Protein AF-A0A2E9A7H7-F1 (afdb_monomer)

Nearest PDB structures (foldseek):
  7d98-assembly1_B  TM=9.828E-01  e=5.813E-03  Cupriavidus necator
  4pzj-assembly1_A-2  TM=9.596E-01  e=5.037E-02  Eggerthella lenta DSM 2243
  3hhg-assembly1_D  TM=9.277E-01  e=9.690E-02  Neisseria meningitidis serogroup B
  5y9s-assembly1_D  TM=9.193E-01  e=1.104E-01  Vibrio vulnificus CMCP6
  4ldz-assembly1_B  TM=8.489E-01  e=5.311E-01  Bacillus subtilis subsp. subtilis str. 168

Solvent-accessible surface area (backbone atoms only — not comparable to full-atom values): 2446 Å² total; per-residue (Å²): 112,53,74,68,38,52,54,51,52,50,40,24,68,76,53,74,30,59,58,58,24,14,64,75,69,76,48,55,42,69,62,52,53,54,41,47,54,56,34,58,77,66,111

Structure (mmCIF, N/CA/C/O backbone):
data_AF-A0A2E9A7H7-F1
#
_entry.id   AF-A0A2E9A7H7-F1
#
loop_
_atom_site.group_PDB
_atom_site.id
_atom_site.type_symbol
_atom_site.label_atom_id
_atom_site.label_alt_id
_atom_site.label_comp_id
_atom_site.label_asym_id
_atom_site.label_entity_id
_atom_site.label_seq_id
_atom_site.pdbx_PDB_ins_code
_atom_site.Cartn_x
_atom_site.Cartn_y
_atom_site.Cartn_z
_atom_site.occupancy
_atom_site.B_iso_or_equiv
_atom_site.auth_seq_id
_atom_site.auth_comp_id
_atom_site.auth_asym_id
_atom_site.auth_atom_id
_atom_site.pdbx_PDB_model_num
ATOM 1 N N . MET A 1 1 ? -10.591 4.765 9.054 1.00 92.81 1 MET A N 1
ATOM 2 C CA . MET A 1 1 ? -11.046 4.356 7.710 1.00 92.81 1 MET A CA 1
ATOM 3 C C . MET A 1 1 ? -11.318 5.560 6.805 1.00 92.81 1 MET A C 1
A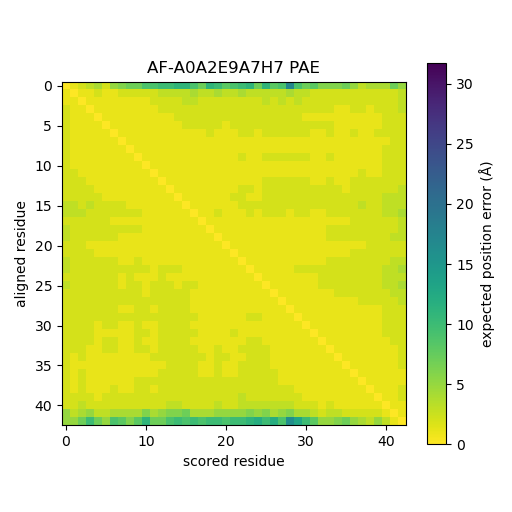TOM 5 O O . MET A 1 1 ? -12.006 6.487 7.215 1.00 92.81 1 MET A O 1
ATOM 9 N N . THR A 1 2 ? -10.790 5.551 5.575 1.00 96.56 2 THR A N 1
ATOM 10 C CA . THR A 1 2 ? -10.999 6.574 4.530 1.00 96.56 2 THR A CA 1
ATOM 11 C C . THR A 1 2 ? -11.148 5.918 3.152 1.00 96.56 2 THR A C 1
ATOM 13 O O . THR A 1 2 ? -10.651 4.814 2.930 1.00 96.56 2 THR A O 1
ATOM 16 N N . PHE A 1 3 ? -11.756 6.608 2.181 1.00 96.38 3 PHE A N 1
ATOM 17 C CA . PHE A 1 3 ? -11.887 6.082 0.811 1.00 96.38 3 PHE A CA 1
ATOM 18 C C . PHE A 1 3 ? -10.530 5.823 0.133 1.00 96.38 3 PHE A C 1
ATOM 20 O O . PHE A 1 3 ? -10.377 4.880 -0.642 1.00 96.38 3 PHE A O 1
ATOM 27 N N . LYS A 1 4 ? -9.515 6.633 0.458 1.00 96.06 4 LYS A N 1
ATOM 28 C CA . LYS A 1 4 ? -8.142 6.445 -0.030 1.00 96.06 4 LYS A CA 1
ATOM 29 C C . LYS A 1 4 ? -7.549 5.121 0.459 1.00 96.06 4 LYS A C 1
ATOM 31 O O . LYS A 1 4 ? -6.953 4.401 -0.335 1.00 96.06 4 LYS A O 1
ATOM 36 N N . GLN A 1 5 ? -7.762 4.781 1.730 1.00 97.56 5 GLN A N 1
ATOM 37 C CA . GLN A 1 5 ? -7.309 3.513 2.306 1.00 97.56 5 GLN A CA 1
ATOM 38 C C . GLN A 1 5 ? -7.984 2.305 1.646 1.00 97.56 5 GLN A C 1
ATOM 40 O O . GLN A 1 5 ? -7.302 1.335 1.335 1.00 97.56 5 GLN A O 1
ATOM 45 N N . ILE A 1 6 ? -9.289 2.388 1.357 1.00 97.56 6 ILE A N 1
ATOM 46 C CA . ILE A 1 6 ? -10.010 1.326 0.634 1.00 97.56 6 ILE A CA 1
ATOM 47 C C . ILE A 1 6 ? -9.440 1.144 -0.777 1.00 97.56 6 ILE A C 1
ATOM 49 O O . ILE A 1 6 ? -9.168 0.017 -1.182 1.00 97.56 6 ILE A O 1
ATOM 53 N N . ARG A 1 7 ? -9.186 2.237 -1.513 1.00 97.44 7 ARG A N 1
ATOM 54 C CA . ARG A 1 7 ? -8.556 2.153 -2.843 1.00 97.44 7 ARG A CA 1
ATOM 55 C C . ARG A 1 7 ? -7.162 1.533 -2.796 1.00 97.44 7 ARG A C 1
ATOM 57 O O . ARG A 1 7 ? -6.810 0.762 -3.681 1.00 97.44 7 ARG A O 1
ATOM 64 N N . TYR A 1 8 ? -6.373 1.851 -1.773 1.00 98.12 8 TYR A N 1
ATOM 65 C CA . TYR A 1 8 ? -5.050 1.254 -1.594 1.00 98.12 8 TYR A CA 1
ATOM 66 C C . TYR A 1 8 ? -5.140 -0.235 -1.270 1.00 98.12 8 TYR A C 1
ATOM 68 O O . TYR A 1 8 ? -4.405 -1.023 -1.858 1.00 98.12 8 TYR A O 1
ATOM 76 N N . PHE A 1 9 ? -6.074 -0.627 -0.403 1.00 98.12 9 PHE A N 1
ATOM 77 C CA . PHE A 1 9 ? -6.332 -2.027 -0.083 1.00 98.12 9 PHE A CA 1
ATOM 78 C C . PHE A 1 9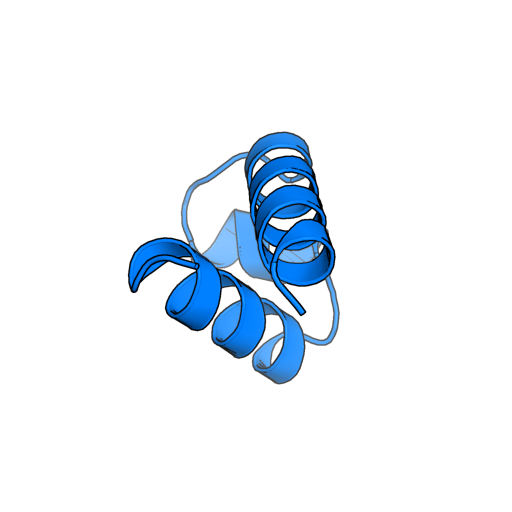 ? -6.749 -2.823 -1.327 1.00 98.12 9 PHE A C 1
ATOM 80 O O . PHE A 1 9 ? -6.148 -3.853 -1.626 1.00 98.12 9 PHE A O 1
ATOM 87 N N . GLN A 1 10 ? -7.700 -2.301 -2.108 1.00 98.44 10 GLN A N 1
ATOM 88 C CA . GLN A 1 10 ? -8.120 -2.901 -3.376 1.00 98.44 10 GLN A CA 1
ATOM 89 C C . GLN A 1 10 ? -6.941 -3.054 -4.350 1.00 98.44 10 GLN A C 1
ATOM 91 O O . GLN A 1 10 ? -6.729 -4.135 -4.894 1.00 98.44 10 GLN A O 1
ATOM 96 N N . ALA A 1 11 ? -6.130 -2.007 -4.531 1.00 98.38 11 ALA A N 1
ATOM 97 C CA . ALA A 1 11 ? -4.978 -2.055 -5.431 1.00 98.38 11 ALA A CA 1
ATOM 98 C C . ALA A 1 11 ? -3.932 -3.102 -5.007 1.00 98.38 11 ALA A C 1
ATOM 100 O O . ALA A 1 11 ? -3.316 -3.740 -5.861 1.00 98.38 11 ALA A O 1
ATOM 101 N N . ILE A 1 12 ? -3.730 -3.302 -3.698 1.00 98.50 12 ILE A N 1
ATOM 102 C CA . ILE A 1 12 ? -2.851 -4.358 -3.176 1.00 98.50 12 ILE A CA 1
ATOM 103 C C . ILE A 1 12 ? -3.431 -5.735 -3.476 1.00 98.50 12 ILE A C 1
ATOM 105 O O . ILE A 1 12 ? -2.687 -6.597 -3.942 1.00 98.50 12 ILE A O 1
ATOM 109 N N . ALA A 1 13 ? -4.732 -5.931 -3.249 1.00 98.50 13 ALA A N 1
ATOM 110 C CA . ALA A 1 13 ? -5.410 -7.192 -3.534 1.00 98.50 13 ALA A CA 1
ATOM 111 C C . ALA A 1 13 ? -5.321 -7.563 -5.026 1.00 98.50 13 ALA A C 1
ATOM 113 O O . ALA A 1 13 ? -4.996 -8.698 -5.359 1.00 98.50 13 ALA A O 1
ATOM 114 N N . GLU A 1 14 ? -5.511 -6.595 -5.926 1.00 98.56 14 GLU A N 1
ATOM 115 C CA . GLU A 1 14 ? -5.393 -6.794 -7.377 1.00 98.56 14 GLU A CA 1
ATOM 116 C C . GLU A 1 14 ? -3.946 -7.035 -7.839 1.00 98.56 14 GLU A C 1
ATOM 118 O O . GLU A 1 14 ? -3.703 -7.785 -8.785 1.00 98.56 14 GLU A O 1
ATOM 123 N N . ALA A 1 15 ? -2.964 -6.384 -7.209 1.00 98.06 15 ALA A N 1
ATOM 124 C CA . ALA A 1 15 ? -1.556 -6.513 -7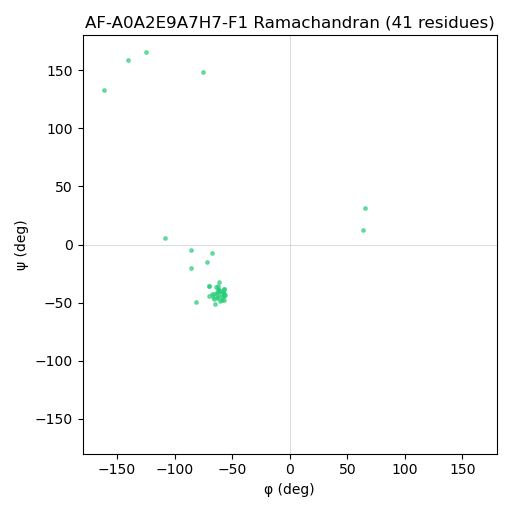.585 1.00 98.06 15 ALA A CA 1
ATOM 125 C C . ALA A 1 15 ? -0.844 -7.713 -6.928 1.00 98.06 15 ALA A C 1
ATOM 127 O O . ALA A 1 15 ? 0.235 -8.110 -7.388 1.00 98.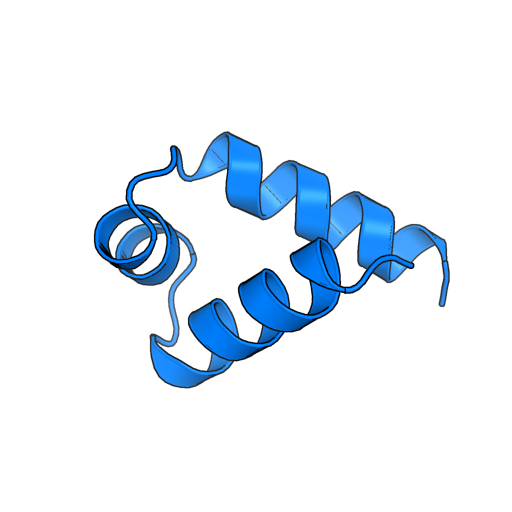06 15 ALA A O 1
ATOM 128 N N . GLY A 1 16 ? -1.390 -8.235 -5.824 1.00 98.38 16 GLY A N 1
ATOM 129 C CA . GLY A 1 16 ? -0.783 -9.267 -4.976 1.00 98.38 16 GLY A CA 1
ATOM 130 C C . GLY A 1 16 ? 0.519 -8.834 -4.289 1.00 98.38 16 GLY A C 1
ATOM 131 O O . GLY A 1 16 ? 1.280 -9.674 -3.817 1.00 98.38 16 GLY A O 1
ATOM 132 N N . SER A 1 17 ? 0.847 -7.537 -4.293 1.00 98.25 17 SER A N 1
ATOM 133 C CA . SER A 1 17 ? 2.110 -7.011 -3.765 1.00 98.25 17 SER A CA 1
ATOM 134 C C . SER A 1 17 ? 2.020 -5.514 -3.482 1.00 98.25 17 SER A C 1
ATOM 136 O O . SER A 1 17 ? 1.639 -4.735 -4.356 1.00 98.25 17 SER A O 1
ATOM 138 N N . PHE A 1 18 ? 2.480 -5.097 -2.298 1.00 98.25 18 PHE A N 1
ATOM 139 C CA . PHE A 1 18 ? 2.592 -3.683 -1.926 1.00 98.25 18 PHE A CA 1
ATOM 140 C C . PHE A 1 18 ? 3.462 -2.885 -2.898 1.00 98.25 18 PHE A C 1
ATOM 142 O O . PHE A 1 18 ? 3.104 -1.768 -3.255 1.00 98.25 18 PHE A O 1
ATOM 149 N N . ARG A 1 19 ? 4.588 -3.454 -3.347 1.00 98.44 19 ARG A N 1
ATOM 150 C CA . ARG A 1 19 ? 5.500 -2.775 -4.276 1.00 98.44 19 ARG A CA 1
ATOM 151 C C . ARG A 1 19 ? 4.826 -2.528 -5.623 1.00 98.44 19 ARG A C 1
ATOM 153 O O . ARG A 1 19 ? 4.766 -1.390 -6.065 1.00 98.44 19 ARG A O 1
ATOM 160 N N . ARG A 1 20 ? 4.231 -3.568 -6.222 1.00 98.50 20 ARG A N 1
ATOM 161 C CA . ARG A 1 20 ? 3.517 -3.438 -7.507 1.00 98.50 20 ARG A CA 1
ATOM 162 C C . ARG A 1 20 ? 2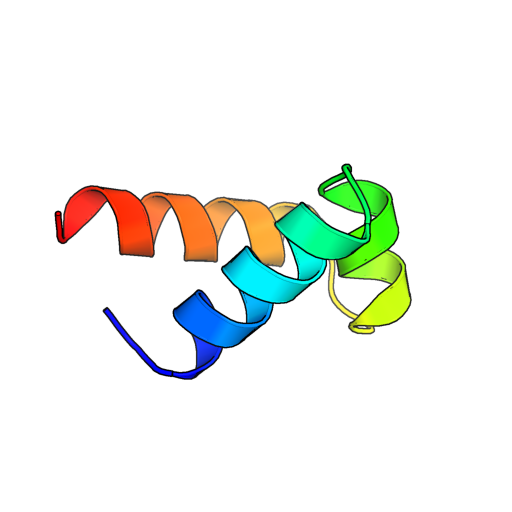.324 -2.486 -7.415 1.00 98.50 20 ARG A C 1
ATOM 164 O O . ARG A 1 20 ? 2.070 -1.744 -8.357 1.00 98.50 20 ARG A O 1
ATOM 171 N N . ALA A 1 21 ? 1.589 -2.509 -6.304 1.00 98.62 21 ALA A N 1
ATOM 172 C CA . ALA A 1 21 ? 0.480 -1.587 -6.079 1.00 98.62 21 ALA A CA 1
ATOM 173 C C . ALA A 1 21 ? 0.967 -0.137 -5.950 1.00 98.62 21 ALA A C 1
ATOM 175 O O . ALA A 1 21 ? 0.375 0.757 -6.545 1.00 98.62 21 ALA A O 1
ATOM 176 N N . ALA A 1 22 ? 2.066 0.092 -5.230 1.00 98.44 22 ALA A N 1
ATOM 177 C CA . ALA A 1 22 ? 2.673 1.410 -5.086 1.00 98.44 22 ALA A CA 1
ATOM 178 C C . ALA A 1 22 ? 3.164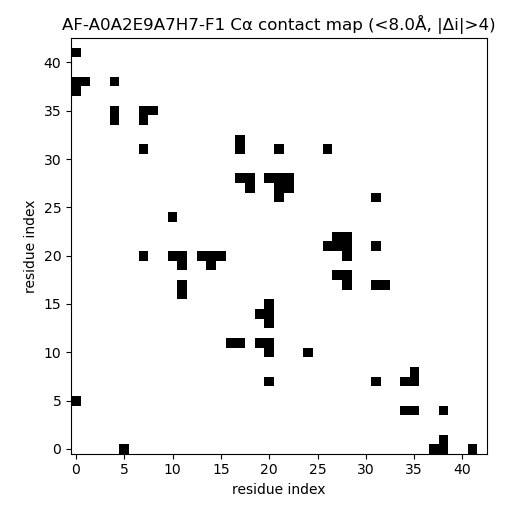 1.963 -6.436 1.00 98.44 22 ALA A C 1
ATOM 180 O O . ALA A 1 22 ? 2.814 3.091 -6.785 1.00 98.44 22 ALA A O 1
ATOM 181 N N . ASP A 1 23 ? 3.852 1.134 -7.231 1.00 98.38 23 ASP A N 1
ATOM 182 C CA . ASP A 1 23 ? 4.306 1.484 -8.583 1.00 98.38 23 ASP A CA 1
ATOM 183 C C . ASP A 1 2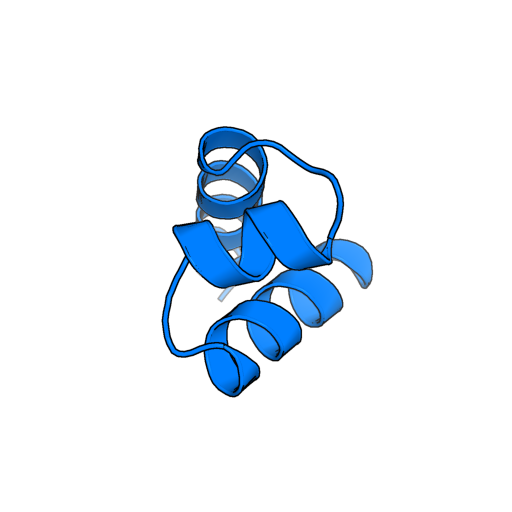3 ? 3.119 1.863 -9.491 1.00 98.38 23 ASP A C 1
ATOM 185 O O . ASP A 1 23 ? 3.151 2.891 -10.164 1.00 98.38 23 ASP A O 1
ATOM 189 N N . ARG A 1 24 ? 2.025 1.080 -9.464 1.00 97.50 24 ARG A N 1
ATOM 190 C CA . ARG A 1 24 ? 0.793 1.369 -10.228 1.00 97.50 24 ARG A CA 1
ATOM 191 C C . ARG A 1 24 ? 0.091 2.652 -9.786 1.00 97.50 24 ARG A C 1
ATOM 193 O O . ARG A 1 24 ? -0.495 3.341 -10.614 1.00 97.50 24 ARG A O 1
ATOM 200 N N . LEU A 1 25 ? 0.110 2.946 -8.488 1.00 97.62 25 LEU A N 1
ATOM 201 C CA . LEU A 1 25 ? -0.552 4.111 -7.899 1.00 97.62 25 LEU A CA 1
ATOM 202 C C . LEU A 1 25 ? 0.310 5.383 -7.939 1.00 97.62 25 LEU A C 1
ATOM 204 O O . LEU A 1 25 ? -0.173 6.440 -7.538 1.00 97.62 25 LEU A O 1
ATOM 208 N N . GLY A 1 26 ? 1.566 5.300 -8.391 1.00 98.12 26 GLY A N 1
ATOM 209 C CA . GLY A 1 26 ? 2.488 6.437 -8.412 1.00 98.12 26 GLY A CA 1
ATOM 210 C C . GLY A 1 26 ? 2.851 6.942 -7.012 1.00 98.12 26 GLY A C 1
ATOM 211 O O . GLY A 1 26 ? 3.056 8.138 -6.815 1.00 98.12 26 GLY A O 1
ATOM 212 N N . VAL A 1 27 ? 2.894 6.047 -6.022 1.00 98.00 27 VAL A N 1
ATOM 213 C CA . VAL A 1 27 ? 3.260 6.366 -4.635 1.00 98.00 27 VAL A CA 1
ATOM 214 C C . VAL A 1 27 ? 4.408 5.485 -4.171 1.00 98.00 27 VAL A C 1
ATOM 216 O O . VAL A 1 27 ? 4.722 4.467 -4.777 1.00 98.00 27 VAL A O 1
ATOM 219 N N . THR A 1 28 ? 5.034 5.849 -3.056 1.00 98.56 28 THR A N 1
ATOM 220 C CA . THR A 1 28 ? 6.053 4.986 -2.453 1.00 98.56 28 THR A CA 1
ATOM 221 C C . THR A 1 28 ? 5.405 3.801 -1.731 1.00 98.56 28 THR A C 1
ATOM 223 O O . THR A 1 28 ? 4.319 3.926 -1.157 1.00 98.56 28 THR A O 1
ATOM 226 N N . GLN A 1 29 ? 6.085 2.652 -1.698 1.00 98.25 29 GLN A N 1
ATOM 227 C CA . GLN A 1 29 ? 5.622 1.497 -0.921 1.00 98.25 29 GLN A CA 1
ATOM 228 C C . GLN A 1 29 ? 5.406 1.834 0.573 1.00 98.25 29 GLN A C 1
ATOM 230 O O . GLN A 1 29 ? 4.350 1.461 1.087 1.00 98.25 29 GLN A O 1
ATOM 235 N N . PRO A 1 30 ? 6.296 2.578 1.273 1.00 98.62 30 PRO A N 1
ATOM 236 C CA . PRO A 1 30 ? 6.046 2.980 2.660 1.00 98.62 30 PRO A CA 1
ATOM 237 C C . PRO A 1 30 ? 4.751 3.777 2.845 1.00 98.62 30 PRO A C 1
ATOM 239 O O . PRO A 1 30 ? 4.029 3.548 3.814 1.00 98.62 30 PRO A O 1
ATOM 242 N N . THR A 1 31 ? 4.404 4.664 1.900 1.00 98.00 31 THR A N 1
ATOM 243 C CA . THR A 1 31 ? 3.115 5.377 1.920 1.00 98.00 31 THR A CA 1
ATOM 244 C C . THR A 1 31 ? 1.949 4.395 1.935 1.00 98.00 31 THR A C 1
ATOM 246 O O . THR A 1 31 ? 1.004 4.577 2.698 1.00 98.00 31 THR A O 1
ATOM 249 N N . LEU A 1 32 ? 2.014 3.355 1.104 1.00 97.81 32 LEU A N 1
ATOM 250 C CA . LEU A 1 32 ? 0.972 2.341 1.018 1.00 97.81 32 LEU A CA 1
ATOM 251 C C . LEU A 1 32 ? 0.869 1.540 2.326 1.00 97.81 32 LEU A C 1
ATOM 253 O O . LEU A 1 32 ? -0.223 1.416 2.872 1.00 97.81 32 LEU A O 1
ATOM 257 N N . THR A 1 33 ? 2.001 1.083 2.873 1.00 98.38 33 THR A N 1
ATOM 258 C CA . THR A 1 33 ? 2.054 0.336 4.142 1.00 98.38 33 THR A CA 1
ATOM 259 C C . THR A 1 33 ? 1.474 1.134 5.310 1.00 98.38 33 THR A C 1
ATOM 261 O O . THR A 1 33 ? 0.618 0.617 6.021 1.00 98.38 33 THR A O 1
ATOM 264 N N . VAL A 1 34 ? 1.865 2.404 5.485 1.00 98.31 34 VAL A N 1
ATOM 265 C CA . VAL A 1 34 ? 1.345 3.258 6.573 1.00 98.31 34 VAL A CA 1
ATOM 266 C C . VAL A 1 34 ? -0.169 3.435 6.469 1.00 98.31 34 VAL A C 1
ATOM 268 O O . VAL A 1 34 ? -0.876 3.409 7.474 1.00 98.31 34 VAL A O 1
ATOM 271 N N . GLN A 1 35 ? -0.690 3.603 5.254 1.00 98.12 35 GLN A N 1
ATOM 272 C CA . GLN A 1 35 ? -2.123 3.796 5.048 1.00 98.12 35 GLN A CA 1
ATOM 273 C C . GLN A 1 35 ? -2.934 2.526 5.326 1.00 98.12 35 GLN A C 1
ATOM 275 O O . GLN A 1 35 ? -4.038 2.647 5.857 1.00 98.12 35 GLN A O 1
ATOM 280 N N . ILE A 1 36 ? -2.395 1.344 5.011 1.00 98.25 36 ILE A N 1
ATOM 281 C CA . ILE A 1 36 ? -3.026 0.060 5.346 1.00 98.25 36 ILE A CA 1
ATOM 282 C C . I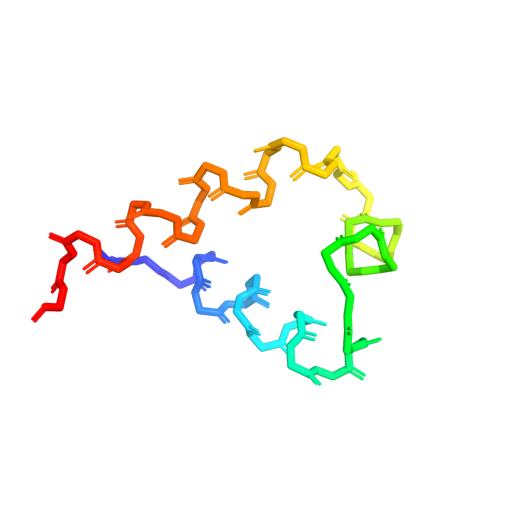LE A 1 36 ? -2.973 -0.212 6.847 1.00 98.25 36 ILE A C 1
ATOM 284 O O . ILE A 1 36 ? -4.013 -0.519 7.416 1.00 98.25 36 ILE A O 1
ATOM 288 N N . ALA A 1 37 ? -1.84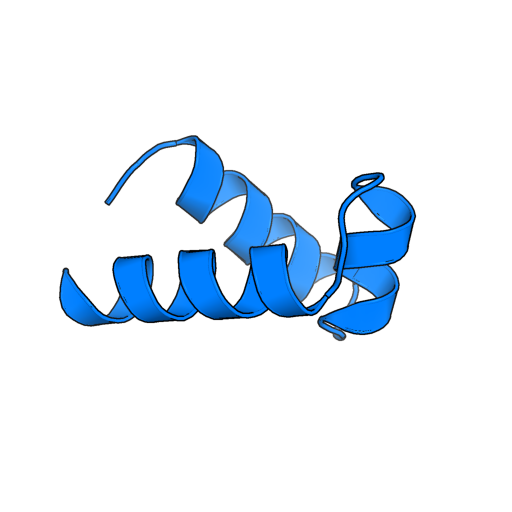2 0.025 7.512 1.00 98.12 37 ALA A N 1
ATOM 289 C CA . ALA A 1 37 ? -1.758 -0.113 8.968 1.00 98.12 37 ALA A CA 1
ATOM 290 C C . ALA A 1 37 ? -2.779 0.792 9.689 1.00 98.12 37 ALA A C 1
ATOM 292 O O . ALA A 1 37 ? -3.462 0.372 10.618 1.00 98.12 37 ALA A O 1
ATOM 293 N N . ALA A 1 38 ? -2.955 2.029 9.209 1.00 97.81 38 ALA A N 1
ATOM 294 C CA . ALA A 1 38 ? -3.969 2.947 9.726 1.00 97.81 38 ALA A CA 1
ATOM 295 C C . ALA A 1 38 ? -5.417 2.569 9.344 1.00 97.81 38 ALA A C 1
ATOM 297 O O . ALA A 1 38 ? -6.363 3.156 9.869 1.00 97.81 38 ALA A O 1
ATOM 298 N N . LEU A 1 39 ? -5.622 1.682 8.365 1.00 97.50 39 LEU A N 1
ATOM 299 C CA . LEU A 1 39 ? -6.935 1.111 8.058 1.00 97.50 39 LEU A CA 1
ATOM 300 C C . LEU A 1 39 ? -7.233 -0.033 9.028 1.00 97.50 39 LEU A C 1
ATOM 302 O O . LEU A 1 39 ? -8.298 -0.034 9.640 1.00 97.50 39 LEU A O 1
ATOM 306 N N . GLU A 1 40 ? -6.272 -0.946 9.187 1.00 97.38 40 GLU A N 1
ATOM 307 C CA . GLU A 1 40 ? -6.323 -2.090 10.103 1.00 97.38 40 GLU A CA 1
ATOM 308 C C . GLU A 1 40 ? -6.554 -1.649 11.548 1.00 97.38 40 GLU A C 1
ATOM 310 O O . GLU A 1 40 ? -7.355 -2.258 12.237 1.00 97.38 40 GLU A O 1
ATOM 315 N N . SER A 1 41 ? -5.963 -0.534 11.991 1.00 97.19 41 SER A N 1
ATOM 316 C CA . SER A 1 41 ? -6.188 0.001 13.343 1.00 97.19 41 SER A CA 1
ATOM 317 C C . SER A 1 41 ? -7.605 0.534 13.596 1.00 97.19 41 SER A C 1
ATOM 319 O O . SER A 1 41 ? -7.894 0.996 14.697 1.00 97.19 41 SER A O 1
ATOM 321 N N . THR A 1 42 ? -8.450 0.604 12.564 1.00 93.31 42 THR A N 1
ATOM 322 C CA . THR A 1 42 ? -9.842 1.074 12.667 1.00 93.31 42 THR A CA 1
ATOM 323 C C . THR A 1 42 ? -10.864 -0.051 12.523 1.00 93.31 42 THR A C 1
ATOM 325 O O . THR A 1 42 ? -12.059 0.241 12.477 1.00 93.31 42 THR A O 1
ATOM 328 N N . LEU A 1 43 ? -10.390 -1.297 12.439 1.00 86.81 43 LEU A N 1
ATOM 329 C CA . LEU A 1 43 ? -11.164 -2.537 12.419 1.00 86.81 43 LEU A CA 1
ATOM 330 C C . LEU A 1 43 ? -10.910 -3.314 13.716 1.00 86.81 43 LEU A C 1
ATOM 332 O O . LEU A 1 43 ? -11.869 -3.967 14.175 1.00 86.81 43 LEU A O 1
#

pLDDT: mean 97.49, std 2.03, range [86.81, 98.62]

Mean predicted aligned error: 1.8 Å

Foldseek 3Di:
DDPVLVQLVVLCVVQVDLCSSCVVVVHDSVVSVVSPVVVVVVD

Secondary structure (DSSP, 8-state):
--HHHHHHHHHHHHHTSHHHHHHHHTS-HHHHHHHHHHHHTT-

Radius of gyration: 9.29 Å; Cα contacts (8 Å, |Δi|>4): 36; chains: 1; bounding box: 18×16×24 Å

Sequence (43 aa):
MTFKQIRYFQAIAEAGSFRRAADRLGVTQPTLTVQIAALESTL